Protein AF-A0A259N922-F1 (afdb_monomer_lite)

Sequence (99 aa):
MSLRLASPPSLDVALLLMQGEHLEAVALMIESGAVDLMELEELKIKIGVYAEIGSSTRILLAPGTREKLHHGSVEVKQMIQAWREAQQDLAREMDDERT

Foldseek 3Di:
DDDDDDDDDDPLVVLLVLLVVLLVVLVCCLVVVVDDPVSLVVSLVSLVVSLVVLPDPVDDHDPPSNVSSVVSNVVSVVSVVVSVVVVVVVVVVVVVVVD

pLDDT: mean 93.35, std 8.2, range [55.16, 98.62]

Secondary structure (DSSP, 8-state):
--PPPPPPPPHHHHHHHHHHHHHHHHHHHHHHS---HHHHHHHHHHHHHHHHHHH-TTS---TTHHHHHHHHHHHHHHHHHHHHHHHHHHHHHHHHTT-

Radius of gyration: 18.25 Å; chains: 1; bounding box: 68×20×49 Å

Structure (mmCIF, N/CA/C/O backbone):
data_AF-A0A259N922-F1
#
_entry.id   AF-A0A259N922-F1
#
loop_
_atom_site.group_PDB
_atom_site.id
_atom_site.type_symbol
_atom_site.label_atom_id
_atom_site.label_alt_id
_atom_site.label_comp_id
_atom_site.label_asym_id
_atom_site.label_entity_id
_atom_site.label_seq_id
_atom_site.pdbx_PDB_ins_code
_atom_site.Cartn_x
_atom_site.Cartn_y
_atom_site.Cartn_z
_atom_site.occupancy
_atom_site.B_iso_or_equiv
_atom_site.auth_seq_id
_atom_site.auth_comp_id
_atom_site.auth_asym_id
_atom_site.auth_atom_id
_atom_site.pdbx_PDB_model_num
ATOM 1 N N . MET A 1 1 ? -40.248 8.722 -1.059 1.00 55.16 1 MET A N 1
ATOM 2 C CA . MET A 1 1 ? -39.173 7.765 -0.713 1.00 55.16 1 MET A CA 1
ATOM 3 C C . MET A 1 1 ? -38.006 8.578 -0.174 1.00 55.16 1 MET A C 1
ATOM 5 O O . MET A 1 1 ? -37.559 9.469 -0.880 1.00 55.16 1 MET A O 1
ATOM 9 N N . SER A 1 2 ? -37.588 8.377 1.078 1.00 64.19 2 SER A N 1
ATOM 10 C CA . SER A 1 2 ? -36.445 9.100 1.656 1.00 64.19 2 SER A CA 1
ATOM 11 C C . SER A 1 2 ? -35.221 8.191 1.574 1.00 64.19 2 SER A C 1
ATOM 13 O O . SER A 1 2 ? -35.227 7.111 2.161 1.00 64.19 2 SER A O 1
ATOM 15 N N . LEU A 1 3 ? -34.219 8.589 0.789 1.00 71.94 3 LEU A N 1
ATOM 16 C CA . LEU A 1 3 ? -32.929 7.905 0.735 1.00 71.94 3 LEU A CA 1
ATOM 17 C C . LEU A 1 3 ? -32.184 8.212 2.036 1.00 71.94 3 LEU A C 1
ATOM 19 O O . LEU A 1 3 ? -31.889 9.371 2.325 1.00 71.94 3 LEU A O 1
ATOM 23 N N . ARG A 1 4 ? -31.910 7.179 2.836 1.00 79.62 4 ARG A N 1
ATOM 24 C CA . ARG A 1 4 ? -31.015 7.282 3.991 1.00 79.62 4 ARG A CA 1
ATOM 25 C C . ARG A 1 4 ? -29.635 6.804 3.577 1.00 79.62 4 ARG A C 1
ATOM 27 O O . ARG A 1 4 ? -29.508 5.722 3.012 1.00 79.62 4 ARG A O 1
ATOM 34 N N . LEU A 1 5 ? -28.625 7.616 3.870 1.00 81.00 5 LEU A N 1
ATOM 35 C CA . LEU A 1 5 ? -27.233 7.209 3.733 1.00 81.00 5 LEU A CA 1
ATOM 36 C C . LEU A 1 5 ? -26.944 6.070 4.714 1.00 81.00 5 LEU A C 1
ATOM 38 O O . LEU A 1 5 ? -27.456 6.067 5.838 1.00 81.00 5 LEU A O 1
ATOM 42 N N . ALA A 1 6 ? -26.138 5.105 4.272 1.00 83.06 6 ALA A N 1
ATOM 43 C CA . ALA A 1 6 ? -25.613 4.079 5.158 1.00 83.06 6 ALA A CA 1
ATOM 44 C C . ALA A 1 6 ? -24.763 4.732 6.256 1.00 83.06 6 ALA A C 1
ATOM 46 O O . ALA A 1 6 ? -24.146 5.780 6.046 1.00 83.06 6 ALA A O 1
ATOM 47 N N . SER A 1 7 ? -24.739 4.116 7.437 1.00 85.31 7 SER A N 1
ATOM 48 C CA . SER A 1 7 ? -23.824 4.537 8.492 1.00 85.31 7 SER A CA 1
ATOM 49 C C . SER A 1 7 ? -22.375 4.404 8.012 1.00 85.31 7 SER A C 1
ATOM 51 O O . SER A 1 7 ? -22.070 3.462 7.275 1.00 85.31 7 SER A O 1
ATOM 53 N N . PRO A 1 8 ? -21.484 5.324 8.417 1.00 87.56 8 PRO A N 1
ATOM 54 C CA . PRO A 1 8 ? -20.075 5.215 8.076 1.00 87.56 8 PRO A CA 1
ATOM 55 C C . PRO A 1 8 ? -19.479 3.919 8.650 1.00 87.56 8 PRO A C 1
ATOM 57 O O . PRO A 1 8 ? -19.941 3.445 9.696 1.00 87.56 8 PRO A O 1
ATOM 60 N N . PRO A 1 9 ? -18.462 3.345 7.984 1.00 92.62 9 PRO A N 1
ATOM 61 C CA . PRO A 1 9 ? -17.769 2.167 8.487 1.00 92.62 9 PRO A CA 1
ATOM 62 C C . PRO A 1 9 ? -17.090 2.455 9.831 1.00 92.62 9 PRO A C 1
ATOM 64 O O . PRO A 1 9 ? -16.767 3.601 10.157 1.00 92.62 9 PRO A O 1
ATOM 67 N N . SER A 1 10 ? -16.842 1.399 10.606 1.00 94.94 10 SER A N 1
ATOM 68 C CA . SER A 1 10 ? -15.974 1.499 11.778 1.00 94.94 10 SER A CA 1
ATOM 69 C C . SER A 1 10 ? -14.551 1.874 11.355 1.00 94.94 10 SER A C 1
ATOM 71 O O . SER A 1 10 ? -14.151 1.666 10.208 1.00 94.94 10 SER A O 1
ATOM 73 N N . LEU A 1 11 ? -13.770 2.433 12.283 1.00 94.75 11 LEU A N 1
ATOM 74 C CA . LEU A 1 11 ? -12.406 2.880 11.994 1.00 94.75 11 LEU A CA 1
ATOM 75 C C . LEU A 1 11 ? -11.525 1.742 11.457 1.00 94.75 11 LEU A C 1
ATOM 77 O O . LEU A 1 11 ? -10.780 1.945 10.507 1.00 94.75 11 LEU A O 1
ATOM 81 N N . ASP A 1 12 ? -11.621 0.550 12.044 1.00 96.12 12 ASP A N 1
ATOM 82 C CA . ASP A 1 12 ? -10.887 -0.636 11.603 1.00 96.12 12 ASP A CA 1
ATOM 83 C C . ASP A 1 12 ? -11.231 -1.019 10.158 1.00 96.12 12 ASP A C 1
ATOM 85 O O . ASP A 1 12 ? -10.325 -1.243 9.357 1.00 96.12 12 ASP A O 1
ATOM 89 N N . VAL A 1 13 ? -12.518 -1.013 9.798 1.00 96.25 13 VAL A N 1
ATOM 90 C CA . VAL A 1 13 ? -12.964 -1.282 8.426 1.00 96.25 13 VAL A CA 1
ATOM 91 C C . VAL A 1 13 ? -12.487 -0.181 7.482 1.00 96.25 13 VAL A C 1
ATOM 93 O O . VAL A 1 13 ? -11.961 -0.487 6.419 1.00 96.25 13 VAL A O 1
ATOM 96 N N . ALA A 1 14 ? -12.608 1.088 7.873 1.00 96.69 14 ALA A N 1
ATOM 97 C CA . ALA A 1 14 ? -12.165 2.215 7.058 1.00 96.69 14 ALA A CA 1
ATOM 98 C C . ALA A 1 14 ? -10.657 2.158 6.763 1.00 96.69 14 ALA A C 1
ATOM 100 O O . ALA A 1 14 ? -10.251 2.326 5.618 1.00 96.69 14 ALA A O 1
ATOM 101 N N . LEU A 1 15 ? -9.826 1.881 7.775 1.00 97.62 15 LEU A N 1
ATOM 102 C CA . LEU A 1 15 ? -8.375 1.756 7.609 1.00 97.62 15 LEU A CA 1
ATOM 103 C C . LEU A 1 15 ? -8.007 0.602 6.670 1.00 97.62 15 LEU A C 1
ATOM 105 O O . LEU A 1 15 ? -7.141 0.772 5.816 1.00 97.62 15 LEU A O 1
ATOM 109 N N . LEU A 1 16 ? -8.665 -0.553 6.815 1.00 98.19 16 LEU A N 1
ATOM 110 C CA . LEU A 1 16 ? -8.415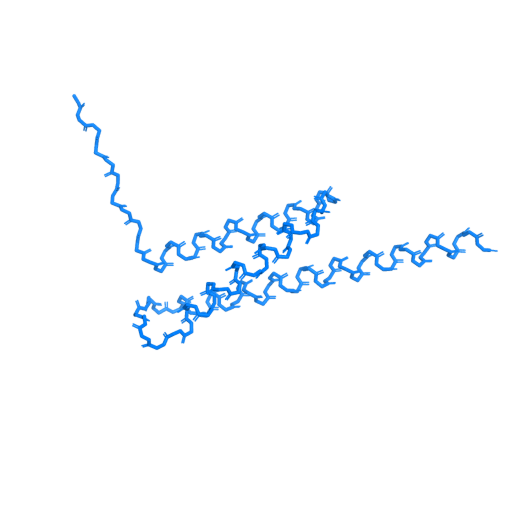 -1.713 5.958 1.00 98.19 16 LEU A CA 1
ATOM 111 C C . LEU A 1 16 ? -8.868 -1.473 4.512 1.00 98.19 16 LEU A C 1
ATOM 113 O O . LEU A 1 16 ? -8.159 -1.872 3.594 1.00 98.19 16 LEU A O 1
ATOM 117 N N . LEU A 1 17 ? -10.003 -0.799 4.306 1.00 98.00 17 LEU A N 1
ATOM 118 C CA . LEU A 1 17 ? -10.480 -0.432 2.969 1.00 98.00 17 LEU A CA 1
ATOM 119 C C . LEU A 1 17 ? -9.515 0.539 2.285 1.00 98.00 17 LEU A C 1
ATOM 121 O O . LEU A 1 17 ? -9.046 0.245 1.192 1.00 98.00 17 LEU A O 1
ATOM 125 N N . MET A 1 18 ? -9.137 1.629 2.960 1.00 98.19 18 MET A N 1
ATOM 126 C CA . MET A 1 18 ? -8.177 2.594 2.410 1.00 98.19 18 MET A CA 1
ATOM 127 C C . MET A 1 18 ? -6.815 1.952 2.123 1.00 98.19 18 MET A C 1
ATOM 129 O O . MET A 1 18 ? -6.160 2.292 1.143 1.00 98.19 18 MET A O 1
ATOM 133 N N . GLN A 1 19 ? -6.358 1.028 2.976 1.00 98.50 19 GLN A N 1
ATOM 134 C CA . GLN A 1 19 ? -5.125 0.295 2.707 1.00 98.50 19 GLN A CA 1
ATOM 135 C C . GLN A 1 19 ? -5.252 -0.588 1.461 1.00 98.50 19 GLN A C 1
ATOM 137 O O . GLN A 1 19 ? -4.331 -0.594 0.650 1.00 98.50 19 GLN A O 1
ATOM 142 N N . GLY A 1 20 ? -6.368 -1.307 1.308 1.00 98.44 20 GLY A N 1
ATOM 143 C CA . GLY A 1 20 ? -6.633 -2.135 0.131 1.00 98.44 20 GLY A CA 1
ATOM 144 C C . GLY A 1 20 ? -6.653 -1.316 -1.159 1.00 98.44 20 GLY A C 1
ATOM 145 O O . GLY A 1 20 ? -5.946 -1.660 -2.099 1.00 98.44 20 GLY A O 1
ATOM 146 N N . GLU A 1 21 ? -7.374 -0.193 -1.168 1.00 98.44 21 GLU A N 1
ATOM 147 C CA . GLU A 1 21 ? -7.448 0.724 -2.316 1.00 98.44 21 GLU A CA 1
ATOM 148 C C . GLU A 1 21 ? -6.064 1.260 -2.713 1.00 98.44 21 GLU A C 1
ATOM 150 O O . GLU A 1 21 ? -5.707 1.282 -3.890 1.00 98.44 21 GLU A O 1
ATOM 155 N N . HIS A 1 22 ? -5.242 1.659 -1.738 1.00 98.62 22 HIS A N 1
ATOM 156 C CA . HIS A 1 22 ? -3.896 2.155 -2.026 1.00 98.62 22 HIS A CA 1
ATOM 157 C C . HIS A 1 22 ? -2.927 1.053 -2.469 1.00 98.62 22 HIS A C 1
ATOM 159 O O . HIS A 1 22 ? -2.072 1.316 -3.311 1.00 98.62 22 HIS A O 1
ATOM 165 N N . LEU A 1 23 ? -3.039 -0.165 -1.930 1.00 98.56 23 LEU A N 1
ATOM 166 C CA . LEU A 1 23 ? -2.246 -1.307 -2.399 1.00 98.56 23 LEU A CA 1
ATOM 167 C C . LEU A 1 23 ? -2.586 -1.655 -3.849 1.00 98.56 23 LEU A C 1
ATOM 169 O O . LEU A 1 23 ? -1.679 -1.845 -4.656 1.00 98.56 23 LEU A O 1
ATOM 173 N N . GLU A 1 24 ? -3.876 -1.674 -4.189 1.00 98.38 24 GLU A N 1
ATOM 174 C CA . GLU A 1 24 ? -4.342 -1.895 -5.558 1.00 98.38 24 GLU A CA 1
ATOM 175 C C . GLU A 1 24 ? -3.821 -0.808 -6.504 1.00 98.38 24 GLU A C 1
ATOM 177 O O . GLU A 1 24 ? -3.284 -1.125 -7.563 1.00 98.38 24 GLU A O 1
ATOM 182 N N . ALA A 1 25 ? -3.884 0.466 -6.102 1.00 98.00 25 ALA A N 1
ATOM 183 C CA . ALA A 1 25 ? -3.329 1.561 -6.895 1.00 98.00 25 ALA A CA 1
ATOM 184 C C . ALA A 1 25 ? -1.827 1.369 -7.170 1.00 98.00 25 ALA A C 1
ATOM 186 O O . ALA A 1 25 ? -1.391 1.491 -8.315 1.00 98.00 25 ALA A O 1
ATOM 187 N N . VAL A 1 26 ? -1.039 0.997 -6.153 1.00 98.00 26 VAL A N 1
ATOM 188 C CA . VAL A 1 26 ? 0.395 0.710 -6.329 1.00 98.00 26 VAL A CA 1
ATOM 189 C C . VAL A 1 26 ? 0.619 -0.469 -7.279 1.00 98.00 26 VAL A C 1
ATOM 191 O O . VAL A 1 26 ? 1.480 -0.379 -8.156 1.00 98.00 26 VAL A O 1
ATOM 194 N N . ALA A 1 27 ? -0.148 -1.554 -7.137 1.00 97.62 27 ALA A N 1
ATOM 195 C CA . ALA A 1 27 ? -0.053 -2.714 -8.023 1.00 97.62 27 ALA A CA 1
ATOM 196 C C . ALA A 1 27 ? -0.315 -2.318 -9.480 1.00 97.62 27 ALA A C 1
ATOM 198 O O . ALA A 1 27 ? 0.515 -2.581 -10.347 1.00 97.62 27 ALA A O 1
ATOM 199 N N . LEU A 1 28 ? -1.405 -1.590 -9.734 1.00 97.44 28 LEU A N 1
ATOM 200 C CA . LEU A 1 28 ? -1.779 -1.140 -11.073 1.00 97.44 28 LEU A CA 1
ATOM 201 C C . LEU A 1 28 ? -0.737 -0.200 -11.691 1.00 97.44 28 LEU A C 1
ATOM 203 O O . LEU A 1 28 ? -0.431 -0.323 -12.879 1.00 97.44 28 LEU A O 1
ATOM 207 N N . MET A 1 29 ? -0.161 0.722 -10.915 1.00 96.38 29 MET A N 1
ATOM 208 C CA . MET A 1 29 ? 0.908 1.603 -11.403 1.00 96.38 29 MET A CA 1
ATOM 209 C C . MET A 1 29 ? 2.140 0.806 -11.842 1.00 96.38 29 MET A C 1
ATOM 211 O O . MET A 1 29 ? 2.696 1.066 -12.909 1.00 96.38 29 MET A O 1
ATOM 215 N N . ILE A 1 30 ? 2.552 -0.178 -11.036 1.00 95.88 30 ILE A N 1
ATOM 216 C CA . ILE A 1 30 ? 3.707 -1.033 -11.332 1.00 95.88 30 ILE A CA 1
ATOM 217 C C . ILE A 1 30 ? 3.431 -1.907 -12.561 1.00 95.88 30 ILE A C 1
ATOM 219 O O . ILE A 1 30 ? 4.247 -1.938 -13.480 1.00 95.88 30 ILE A O 1
ATOM 223 N N . GLU A 1 31 ? 2.284 -2.585 -12.602 1.00 94.81 31 GLU A N 1
ATOM 224 C CA . GLU A 1 31 ? 1.921 -3.517 -13.678 1.00 94.81 31 GLU A CA 1
ATOM 225 C C . GLU A 1 31 ? 1.708 -2.819 -15.024 1.00 94.81 31 GLU A C 1
ATOM 227 O O . GLU A 1 31 ? 2.070 -3.357 -16.070 1.00 94.81 31 GLU A O 1
ATOM 232 N N . SER A 1 32 ? 1.151 -1.607 -15.016 1.00 93.69 32 SER A N 1
ATOM 233 C CA . SER A 1 32 ? 0.946 -0.818 -16.237 1.00 93.69 32 SER A CA 1
ATOM 234 C C . SER A 1 32 ? 2.220 -0.138 -16.749 1.00 93.69 32 SER A C 1
ATOM 236 O O . SER A 1 32 ? 2.222 0.393 -17.860 1.00 93.69 32 SER A O 1
ATOM 238 N N . GLY A 1 33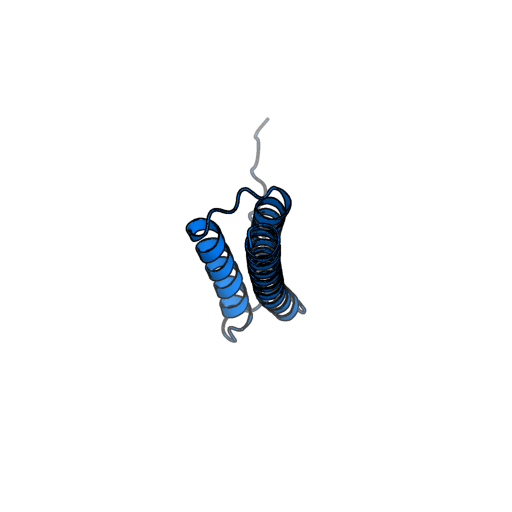 ? 3.289 -0.109 -15.945 1.00 89.12 33 GLY A N 1
ATOM 239 C CA . GLY A 1 33 ? 4.511 0.642 -16.237 1.00 89.12 33 GLY A CA 1
ATOM 240 C C . GLY A 1 33 ? 4.339 2.167 -16.186 1.00 89.12 33 GLY A C 1
ATOM 241 O O . GLY A 1 33 ? 5.299 2.894 -16.440 1.00 89.12 33 GLY A O 1
ATOM 242 N N . ALA A 1 34 ? 3.152 2.672 -15.835 1.00 91.06 34 ALA A N 1
ATOM 243 C CA . ALA A 1 34 ? 2.841 4.098 -15.729 1.00 91.06 34 ALA A CA 1
ATOM 244 C C . ALA A 1 34 ? 3.194 4.644 -14.334 1.00 91.06 34 ALA A C 1
ATOM 246 O O . ALA A 1 34 ? 2.373 5.259 -13.655 1.00 91.06 34 ALA A O 1
ATOM 247 N N . VAL A 1 35 ? 4.421 4.380 -13.883 1.00 92.75 35 VAL A N 1
ATOM 248 C CA . VAL A 1 35 ? 4.847 4.732 -12.527 1.00 92.75 35 VAL A CA 1
ATOM 249 C C . VAL A 1 35 ? 5.182 6.221 -12.425 1.00 92.75 35 VAL A C 1
ATOM 251 O O . VAL A 1 35 ? 6.206 6.675 -12.937 1.00 92.75 35 VAL A O 1
ATOM 254 N N . ASP A 1 36 ? 4.365 6.963 -11.678 1.00 95.75 36 ASP A N 1
ATOM 255 C CA . ASP A 1 36 ? 4.739 8.256 -11.102 1.00 95.75 36 ASP A CA 1
ATOM 256 C C . ASP A 1 36 ? 5.430 8.032 -9.746 1.00 95.75 36 ASP A C 1
ATOM 258 O O . ASP A 1 36 ? 4.837 7.541 -8.784 1.00 95.75 36 ASP A O 1
ATOM 262 N N . LEU A 1 37 ? 6.714 8.391 -9.664 1.00 94.69 37 LEU A N 1
ATOM 263 C CA . LEU A 1 37 ? 7.532 8.209 -8.463 1.00 94.69 37 LEU A CA 1
ATOM 264 C C . LEU A 1 37 ? 7.035 9.006 -7.251 1.00 94.69 37 LEU A C 1
ATOM 266 O O . LEU A 1 37 ? 7.232 8.563 -6.118 1.00 94.69 37 LEU A O 1
ATOM 270 N N . MET A 1 38 ? 6.442 10.180 -7.470 1.00 96.88 38 MET A N 1
ATOM 271 C CA . MET A 1 38 ? 5.925 11.019 -6.391 1.00 96.88 38 MET A CA 1
ATOM 272 C C . MET A 1 38 ? 4.657 10.399 -5.808 1.00 96.88 38 MET A C 1
ATOM 274 O O . MET A 1 38 ? 4.558 10.246 -4.590 1.00 96.88 38 MET A O 1
ATOM 278 N N . GLU A 1 39 ? 3.727 9.991 -6.671 1.00 96.94 39 GLU A N 1
ATOM 279 C CA . GLU A 1 39 ? 2.491 9.322 -6.256 1.00 96.94 39 GLU A CA 1
ATOM 280 C C . GLU A 1 39 ? 2.788 7.979 -5.573 1.00 96.94 39 GLU A C 1
ATOM 282 O O . GLU A 1 39 ? 2.242 7.685 -4.508 1.00 96.94 39 GLU A O 1
ATOM 287 N N . LEU A 1 40 ? 3.736 7.204 -6.106 1.00 96.31 40 LEU A N 1
ATOM 288 C CA . LEU A 1 40 ? 4.178 5.944 -5.509 1.00 96.31 40 LEU A CA 1
ATOM 289 C C . LEU A 1 40 ? 4.726 6.137 -4.083 1.00 96.31 40 LEU A C 1
ATOM 291 O O . LEU A 1 40 ? 4.430 5.351 -3.178 1.00 96.31 40 LEU A O 1
ATOM 295 N N . GLU A 1 41 ? 5.521 7.188 -3.865 1.00 96.88 41 GLU A N 1
ATOM 296 C CA . GLU A 1 41 ? 6.048 7.525 -2.542 1.00 96.88 41 GLU A CA 1
ATOM 297 C C . GLU A 1 41 ? 4.933 7.983 -1.591 1.00 96.88 41 GLU A C 1
ATOM 299 O O . GLU A 1 41 ? 4.902 7.563 -0.431 1.00 96.88 41 GLU A O 1
ATOM 304 N N . GLU A 1 42 ? 3.984 8.786 -2.077 1.00 98.19 42 GLU A N 1
ATOM 305 C CA . GLU A 1 42 ? 2.830 9.231 -1.296 1.00 98.19 42 GLU A CA 1
ATOM 306 C C . GLU A 1 42 ? 1.967 8.046 -0.838 1.00 98.19 42 GLU A C 1
ATOM 308 O O . GLU A 1 42 ? 1.619 7.952 0.344 1.00 98.19 42 GLU A O 1
ATOM 313 N N . LEU A 1 43 ? 1.664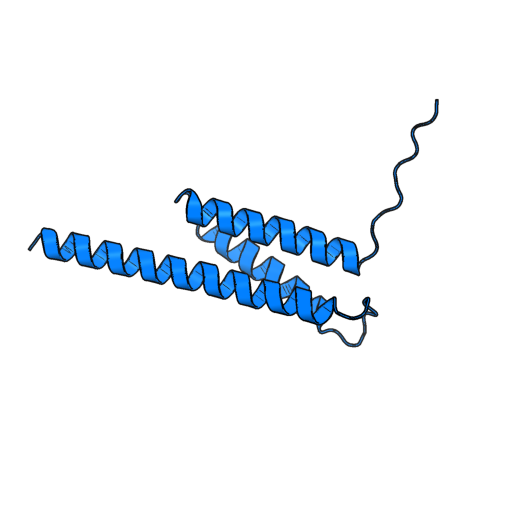 7.109 -1.740 1.00 98.25 43 LEU A N 1
ATOM 314 C CA . LEU A 1 43 ? 0.902 5.899 -1.428 1.00 98.25 43 LEU A CA 1
ATOM 315 C C . LEU A 1 43 ? 1.632 5.032 -0.397 1.00 98.25 43 LEU A C 1
ATOM 317 O O . LEU A 1 43 ? 1.031 4.606 0.594 1.00 98.25 43 LEU A O 1
ATOM 321 N N . LYS A 1 44 ? 2.949 4.846 -0.558 1.00 98.25 44 LYS A N 1
ATOM 322 C CA . LYS A 1 44 ? 3.786 4.130 0.416 1.00 98.25 44 LYS A CA 1
ATOM 323 C C . LYS A 1 44 ? 3.714 4.769 1.806 1.00 98.25 44 LYS A C 1
ATOM 325 O O . LYS A 1 44 ? 3.585 4.054 2.804 1.00 98.25 44 LYS A O 1
ATOM 330 N N . ILE A 1 45 ? 3.782 6.101 1.887 1.00 98.38 45 ILE A N 1
ATOM 331 C CA . ILE A 1 45 ? 3.679 6.843 3.152 1.00 98.38 45 ILE A CA 1
ATOM 332 C C . ILE A 1 45 ? 2.288 6.668 3.768 1.00 98.38 45 ILE A C 1
ATOM 334 O O . ILE A 1 45 ? 2.197 6.308 4.941 1.00 98.38 45 ILE A O 1
ATOM 338 N N . LYS A 1 46 ? 1.209 6.859 2.996 1.00 98.44 46 LYS A N 1
ATOM 339 C CA . LYS A 1 46 ? -0.179 6.695 3.472 1.00 98.44 46 LYS A CA 1
ATOM 340 C C . LYS A 1 46 ? -0.414 5.309 4.070 1.00 98.44 46 LYS A C 1
ATOM 342 O O . LYS A 1 46 ? -0.911 5.198 5.189 1.00 98.44 46 LYS A O 1
ATOM 347 N N . ILE A 1 47 ? 0.007 4.258 3.367 1.00 98.56 47 ILE A N 1
ATOM 348 C CA . ILE A 1 47 ? -0.090 2.875 3.853 1.00 98.56 47 ILE A CA 1
ATOM 349 C C . ILE A 1 47 ? 0.733 2.688 5.141 1.00 98.56 47 ILE A C 1
ATOM 351 O O . ILE A 1 47 ? 0.282 2.016 6.072 1.00 98.56 47 ILE A O 1
ATOM 355 N N . GLY A 1 48 ? 1.919 3.301 5.228 1.00 98.19 48 GLY A N 1
ATOM 356 C CA . GLY A 1 48 ? 2.734 3.339 6.446 1.00 98.19 48 GLY A CA 1
ATOM 357 C C . GLY A 1 48 ? 2.007 3.964 7.639 1.00 98.19 48 GLY A C 1
ATOM 358 O O . GLY A 1 48 ? 1.967 3.366 8.713 1.00 98.19 48 GLY A O 1
ATOM 359 N N . VAL A 1 49 ? 1.356 5.111 7.434 1.00 98.25 49 VAL A N 1
ATOM 360 C CA . VAL A 1 49 ? 0.571 5.802 8.469 1.00 98.25 49 VAL A CA 1
ATOM 361 C C . VAL A 1 49 ? -0.553 4.911 9.003 1.00 98.25 49 VAL A C 1
ATOM 363 O O . VAL A 1 49 ? -0.806 4.893 10.207 1.00 98.25 49 VAL A O 1
ATOM 366 N N . TYR A 1 50 ? -1.209 4.113 8.157 1.00 97.94 50 TYR A N 1
ATOM 367 C CA . TYR A 1 50 ? -2.252 3.195 8.628 1.00 97.94 50 TYR A CA 1
ATOM 368 C C . TYR A 1 50 ? -1.702 2.116 9.561 1.00 97.94 50 TYR A C 1
ATOM 370 O O . TYR A 1 50 ? -2.318 1.819 10.586 1.00 97.94 50 TYR A O 1
ATOM 378 N N . ALA A 1 51 ? -0.520 1.572 9.263 1.00 97.56 51 ALA A N 1
ATOM 379 C CA . ALA A 1 51 ? 0.155 0.635 10.156 1.00 97.56 51 ALA A CA 1
ATOM 380 C C . ALA A 1 51 ? 0.550 1.292 11.490 1.00 97.56 51 ALA A C 1
ATOM 382 O O . ALA A 1 51 ? 0.377 0.679 12.546 1.00 97.56 51 ALA A O 1
ATOM 383 N N . GLU A 1 52 ? 1.016 2.544 11.471 1.00 97.25 52 GLU A N 1
ATOM 384 C CA . GLU A 1 52 ? 1.325 3.306 12.689 1.00 97.25 52 GLU A CA 1
ATOM 385 C C . GLU A 1 52 ? 0.079 3.528 13.554 1.00 97.25 52 GLU A C 1
ATOM 387 O O . GLU A 1 52 ? 0.102 3.229 14.752 1.00 97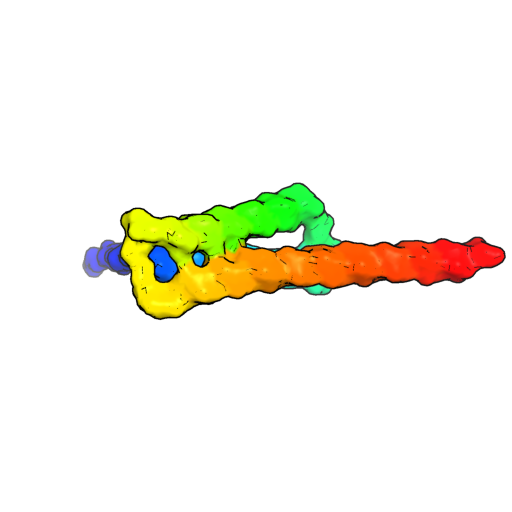.25 52 GLU A O 1
ATOM 392 N N . ILE A 1 53 ? -1.036 3.947 12.948 1.00 95.88 53 ILE A N 1
ATOM 393 C CA . ILE A 1 53 ? -2.341 4.041 13.617 1.00 95.88 53 ILE A CA 1
ATOM 394 C C . ILE A 1 53 ? -2.719 2.683 14.226 1.00 95.88 53 ILE A C 1
ATOM 396 O O . ILE A 1 53 ? -3.085 2.619 15.400 1.00 95.88 53 ILE A O 1
ATOM 400 N N . GLY A 1 54 ? -2.563 1.594 13.465 1.00 94.25 54 GLY A N 1
ATOM 401 C CA . GLY A 1 54 ? -2.825 0.224 13.913 1.00 94.25 54 GLY A CA 1
ATOM 402 C C . GLY A 1 54 ? -1.968 -0.229 15.100 1.00 94.25 54 GLY A C 1
ATOM 403 O O . GLY A 1 54 ? -2.421 -0.994 15.957 1.00 94.25 54 GLY A O 1
ATOM 404 N N . SER A 1 55 ? -0.728 0.255 15.176 1.00 93.56 55 SER A N 1
ATOM 405 C CA . SER A 1 55 ? 0.215 -0.047 16.258 1.00 93.56 55 SER A CA 1
ATOM 406 C C . SER A 1 55 ? -0.067 0.720 17.554 1.00 93.56 55 SER A C 1
ATOM 408 O O . SER A 1 55 ? 0.390 0.309 18.624 1.00 93.56 55 SER A O 1
ATOM 410 N N . SER A 1 56 ? -0.854 1.799 17.486 1.00 93.56 56 SER A N 1
ATOM 411 C CA . SER A 1 56 ? -1.187 2.622 18.645 1.00 93.56 56 SER A CA 1
ATOM 412 C C . SER A 1 56 ? -1.882 1.801 19.729 1.00 93.56 56 SER A C 1
ATOM 414 O O . SER A 1 56 ? -2.849 1.082 19.482 1.00 93.56 56 SER A O 1
ATOM 416 N N . THR A 1 57 ? -1.424 1.941 20.972 1.00 90.44 57 THR A N 1
ATOM 417 C CA . THR A 1 57 ? -2.082 1.341 22.145 1.00 90.44 57 THR A CA 1
ATOM 418 C C . THR A 1 57 ? -3.300 2.138 22.607 1.00 90.44 57 THR A C 1
ATOM 420 O O . THR A 1 57 ? -4.047 1.677 23.465 1.00 90.44 57 THR A O 1
ATOM 423 N N . ARG A 1 58 ? -3.505 3.339 22.052 1.00 93.31 58 ARG A N 1
ATOM 424 C CA . ARG A 1 58 ? -4.606 4.241 22.419 1.00 93.31 58 ARG A CA 1
ATOM 425 C C . ARG A 1 58 ? -5.867 4.015 21.590 1.00 93.31 58 ARG A C 1
ATOM 427 O O . ARG A 1 58 ? -6.913 4.549 21.941 1.00 93.31 58 ARG A O 1
ATOM 434 N N . ILE A 1 59 ? -5.766 3.271 20.490 1.00 91.62 59 ILE A N 1
ATOM 435 C CA . ILE A 1 59 ? -6.872 3.017 19.569 1.00 91.62 59 ILE A CA 1
ATOM 436 C C . ILE A 1 59 ? -7.273 1.555 19.719 1.00 91.62 59 ILE A C 1
ATOM 438 O O . ILE A 1 59 ? -6.473 0.651 19.490 1.00 91.62 59 ILE A O 1
ATOM 442 N N . LEU A 1 60 ? -8.521 1.331 20.120 1.00 92.44 60 LEU A N 1
ATOM 443 C CA . LEU A 1 60 ? -9.096 -0.005 20.171 1.00 92.44 60 LEU A CA 1
ATOM 444 C C . LEU A 1 60 ? -9.531 -0.394 18.761 1.00 92.44 60 LEU A C 1
ATOM 446 O O . LEU A 1 60 ? -10.434 0.216 18.194 1.00 92.44 60 LEU A O 1
ATOM 450 N N . LEU A 1 61 ? -8.867 -1.402 18.205 1.00 94.75 61 LEU A N 1
ATOM 451 C CA . LEU A 1 61 ? -9.199 -1.993 16.915 1.00 94.75 61 LEU A CA 1
ATOM 452 C C . LEU A 1 61 ? -9.674 -3.429 17.116 1.00 94.75 61 LEU A C 1
ATOM 454 O O . LEU A 1 61 ? -9.341 -4.072 18.115 1.00 94.75 61 LEU A O 1
ATOM 458 N N . ALA A 1 62 ? -10.437 -3.933 16.149 1.00 95.69 62 ALA A N 1
ATOM 459 C CA . ALA A 1 62 ? -10.817 -5.335 16.127 1.00 95.69 62 ALA A CA 1
ATOM 460 C C . ALA A 1 62 ? -9.565 -6.246 16.122 1.00 95.69 62 ALA A C 1
ATOM 462 O O . ALA A 1 62 ? -8.533 -5.881 15.542 1.00 95.69 62 ALA A O 1
ATOM 463 N N . PRO A 1 63 ? -9.627 -7.434 16.755 1.00 95.06 63 PRO A N 1
ATOM 464 C CA . PRO A 1 63 ? -8.533 -8.400 16.714 1.00 95.06 63 PRO A CA 1
ATOM 465 C C . PRO A 1 63 ? -8.107 -8.720 15.274 1.00 95.06 63 PRO A C 1
ATOM 467 O O . PRO A 1 63 ? -8.953 -8.937 14.407 1.00 95.06 63 PRO A O 1
ATOM 470 N N . GLY A 1 64 ? -6.799 -8.760 15.011 1.00 95.44 64 GLY A N 1
ATOM 471 C CA . GLY A 1 64 ? -6.252 -9.031 13.677 1.00 95.44 64 GLY A CA 1
ATOM 472 C C . GLY A 1 64 ? -6.112 -7.801 12.771 1.00 95.44 64 GLY A C 1
ATOM 473 O O . GLY A 1 64 ? -5.440 -7.882 11.743 1.00 95.44 64 GLY A O 1
ATOM 474 N N . THR A 1 65 ? -6.723 -6.657 13.107 1.00 97.06 65 THR A N 1
ATOM 475 C CA . THR A 1 65 ? -6.624 -5.441 12.279 1.00 97.06 65 THR A CA 1
ATOM 476 C C . THR A 1 65 ? -5.204 -4.886 12.268 1.00 97.06 65 THR A C 1
ATOM 478 O O . THR A 1 65 ? -4.707 -4.498 11.215 1.00 97.06 65 THR A O 1
ATOM 481 N N . ARG A 1 66 ? -4.517 -4.884 13.416 1.00 97.00 66 ARG A N 1
ATOM 482 C CA . ARG A 1 66 ? -3.133 -4.397 13.515 1.00 97.00 66 ARG A CA 1
ATOM 483 C C . ARG A 1 66 ? -2.197 -5.198 12.616 1.00 97.00 66 ARG A C 1
ATOM 485 O O . ARG A 1 66 ? -1.395 -4.614 11.895 1.00 97.00 66 ARG A O 1
ATOM 492 N N . GLU A 1 67 ? -2.302 -6.520 12.666 1.00 97.88 67 GLU A N 1
ATOM 493 C CA . GLU A 1 67 ? -1.466 -7.441 11.902 1.00 97.88 67 GLU A CA 1
ATOM 494 C C . GLU A 1 67 ? -1.683 -7.253 10.399 1.00 97.88 67 GLU A C 1
ATOM 496 O O . GLU A 1 67 ? -0.712 -7.181 9.651 1.00 97.88 67 GLU A O 1
ATOM 501 N N . LYS A 1 68 ? -2.939 -7.088 9.966 1.00 98.44 68 LYS A N 1
ATOM 502 C CA . LYS A 1 68 ? -3.280 -6.794 8.566 1.00 98.44 68 LYS A CA 1
ATOM 503 C C . LYS A 1 68 ? -2.712 -5.455 8.101 1.00 98.44 68 LYS A C 1
ATOM 505 O O . LYS A 1 68 ? -2.047 -5.412 7.072 1.00 98.44 68 LYS A O 1
ATOM 510 N N . LEU A 1 69 ? -2.899 -4.392 8.889 1.00 98.44 69 LEU A N 1
ATOM 511 C CA . LEU A 1 69 ? -2.362 -3.069 8.563 1.00 98.44 69 LEU A CA 1
ATOM 512 C C . LEU A 1 69 ? -0.833 -3.085 8.471 1.00 98.44 69 LEU A C 1
ATOM 514 O O . LEU A 1 69 ? -0.254 -2.495 7.560 1.00 98.44 69 LEU A O 1
ATOM 518 N N . HIS A 1 70 ? -0.173 -3.797 9.383 1.00 98.44 70 HIS A N 1
ATOM 519 C CA . HIS A 1 70 ? 1.269 -3.993 9.319 1.00 98.44 70 HIS A CA 1
ATOM 520 C C . HIS A 1 70 ? 1.686 -4.766 8.063 1.00 98.44 70 HIS A C 1
ATOM 522 O O . HIS A 1 70 ? 2.612 -4.338 7.375 1.00 98.44 70 HIS A O 1
ATOM 528 N N . HIS A 1 71 ? 0.987 -5.858 7.743 1.00 98.56 71 HIS A N 1
ATOM 529 C CA . HIS A 1 71 ? 1.266 -6.667 6.561 1.00 98.56 71 HIS A CA 1
ATOM 530 C C . HIS A 1 71 ? 1.194 -5.840 5.276 1.00 98.56 71 HIS A C 1
ATOM 532 O O . HIS A 1 71 ? 2.171 -5.821 4.537 1.00 98.56 71 HIS A O 1
ATOM 538 N N . GLY A 1 72 ? 0.129 -5.056 5.075 1.00 98.25 72 GLY A N 1
ATOM 539 C CA . GLY A 1 72 ? 0.016 -4.195 3.894 1.00 98.25 72 GLY A CA 1
ATOM 540 C C . GLY A 1 72 ? 1.136 -3.147 3.791 1.00 98.25 72 GLY A C 1
ATOM 541 O O . GLY A 1 72 ? 1.616 -2.836 2.704 1.00 98.25 72 GLY A O 1
ATOM 542 N N . SER A 1 73 ? 1.639 -2.634 4.921 1.00 98.62 73 SER A N 1
ATOM 543 C CA . SER A 1 73 ? 2.801 -1.727 4.925 1.00 98.62 73 SER A CA 1
ATOM 544 C C . SER A 1 73 ? 4.113 -2.410 4.542 1.00 98.62 73 SER A C 1
ATOM 546 O O . SER A 1 73 ? 4.996 -1.774 3.963 1.00 98.62 73 SER A O 1
ATOM 548 N N . VAL A 1 74 ? 4.267 -3.690 4.869 1.00 98.62 74 VAL A N 1
ATOM 549 C CA . VAL A 1 74 ? 5.416 -4.487 4.429 1.00 98.62 74 VAL A CA 1
ATOM 550 C C . VAL A 1 74 ? 5.284 -4.823 2.945 1.00 98.62 74 VAL A C 1
ATOM 552 O O . VAL A 1 74 ? 6.240 -4.628 2.198 1.00 98.62 74 VAL A O 1
ATOM 555 N N . GLU A 1 75 ? 4.097 -5.244 2.519 1.00 98.50 75 GLU A N 1
ATOM 556 C CA . GLU A 1 75 ? 3.777 -5.622 1.142 1.00 98.50 75 GLU A CA 1
ATOM 557 C C . GLU A 1 75 ? 4.076 -4.490 0.152 1.00 98.50 75 GLU A C 1
ATOM 559 O O . GLU A 1 75 ? 4.855 -4.687 -0.779 1.00 98.50 75 GLU A O 1
ATOM 564 N N . VAL A 1 76 ? 3.594 -3.265 0.407 1.00 98.31 76 VAL A N 1
ATOM 565 C CA . VAL A 1 76 ? 3.863 -2.129 -0.495 1.00 98.31 76 VAL A CA 1
ATOM 566 C C . VAL A 1 76 ? 5.362 -1.837 -0.635 1.00 98.31 76 VAL A C 1
ATOM 568 O O . VAL A 1 76 ? 5.848 -1.519 -1.720 1.00 98.31 76 VAL A O 1
ATOM 571 N N . LYS A 1 77 ? 6.137 -1.973 0.451 1.00 98.25 77 LYS A N 1
ATOM 572 C CA . LYS A 1 77 ? 7.592 -1.755 0.416 1.00 98.25 77 LYS A CA 1
ATOM 573 C C . LYS A 1 77 ? 8.281 -2.827 -0.420 1.00 98.25 77 LYS A C 1
ATOM 575 O O . LYS A 1 77 ? 9.200 -2.499 -1.163 1.00 98.25 77 LYS A O 1
ATOM 580 N N . GLN A 1 78 ? 7.836 -4.077 -0.305 1.00 98.38 78 GLN A N 1
ATOM 581 C CA . GLN A 1 78 ? 8.359 -5.194 -1.090 1.00 98.38 78 GLN A CA 1
ATOM 582 C C . GLN A 1 78 ? 8.037 -5.035 -2.576 1.00 98.38 78 GLN A C 1
ATOM 584 O O . GLN A 1 78 ? 8.940 -5.174 -3.393 1.00 98.38 78 GLN A O 1
ATOM 589 N N . MET A 1 79 ? 6.803 -4.661 -2.925 1.00 97.69 79 MET A N 1
ATOM 590 C CA . MET A 1 79 ? 6.411 -4.395 -4.314 1.00 97.69 79 MET A CA 1
ATOM 591 C C . MET A 1 79 ? 7.261 -3.289 -4.946 1.00 97.69 79 MET A C 1
ATOM 593 O O . MET A 1 79 ? 7.821 -3.471 -6.025 1.00 97.69 79 MET A O 1
ATOM 597 N N . ILE A 1 80 ? 7.407 -2.154 -4.253 1.00 96.88 80 ILE A N 1
ATOM 598 C CA . ILE A 1 80 ? 8.206 -1.022 -4.744 1.00 96.88 80 ILE A CA 1
ATOM 599 C C . ILE A 1 80 ? 9.678 -1.413 -4.893 1.00 96.88 80 ILE A C 1
ATOM 601 O O . ILE A 1 80 ? 10.326 -1.001 -5.854 1.00 96.88 80 ILE A O 1
ATOM 605 N N . GLN A 1 81 ? 10.220 -2.187 -3.950 1.00 97.12 81 GLN A N 1
ATOM 606 C CA . GLN A 1 81 ? 11.605 -2.643 -4.012 1.00 97.12 81 GLN A CA 1
ATOM 607 C C . GLN A 1 81 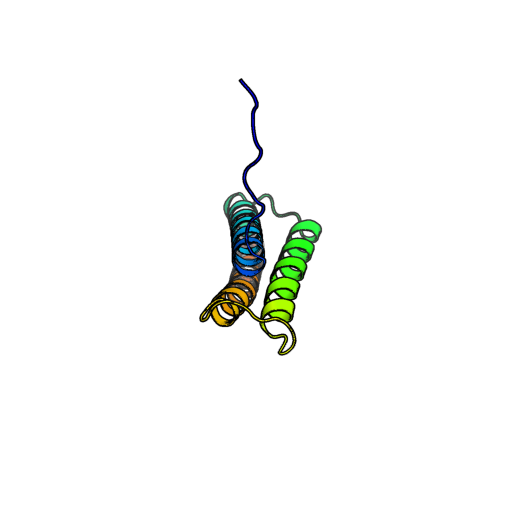? 11.831 -3.593 -5.194 1.00 97.12 81 GLN A C 1
ATOM 609 O O . GLN A 1 81 ? 12.741 -3.356 -5.984 1.00 97.12 81 GLN A O 1
ATOM 614 N N . ALA A 1 82 ? 10.970 -4.599 -5.359 1.00 96.81 82 ALA A N 1
ATOM 615 C CA . ALA A 1 82 ? 11.043 -5.543 -6.471 1.00 96.81 82 ALA A CA 1
ATOM 616 C C . ALA A 1 82 ? 10.937 -4.831 -7.828 1.00 96.81 82 ALA A C 1
ATOM 618 O O . ALA A 1 82 ? 11.691 -5.125 -8.752 1.00 96.81 82 ALA A O 1
ATOM 619 N N . TRP A 1 83 ? 10.052 -3.836 -7.936 1.00 96.19 83 TRP A N 1
ATOM 620 C CA . TRP A 1 83 ? 9.955 -3.012 -9.137 1.00 96.19 83 TRP A CA 1
ATOM 621 C C . TRP A 1 83 ? 11.253 -2.239 -9.417 1.00 96.19 83 TRP A C 1
ATOM 623 O O . TRP A 1 83 ? 11.741 -2.257 -10.545 1.00 96.19 83 TRP A O 1
ATOM 633 N N . ARG A 1 84 ? 11.853 -1.595 -8.404 1.00 95.00 84 ARG A N 1
ATOM 634 C CA . ARG A 1 84 ? 13.128 -0.868 -8.565 1.00 95.00 84 ARG A CA 1
ATOM 635 C C . ARG A 1 84 ? 14.259 -1.783 -9.025 1.00 95.00 84 ARG A C 1
ATOM 637 O O . ARG A 1 84 ? 15.053 -1.364 -9.861 1.00 95.00 84 ARG A O 1
ATOM 644 N N . GLU A 1 85 ? 14.333 -2.996 -8.487 1.00 96.44 85 GLU A N 1
ATOM 645 C CA . GLU A 1 85 ? 15.320 -4.004 -8.889 1.00 96.44 85 GLU A CA 1
ATOM 646 C C . GLU A 1 85 ? 15.129 -4.402 -10.356 1.00 96.44 85 GLU A C 1
ATOM 648 O O . GLU A 1 85 ? 16.069 -4.293 -11.140 1.00 96.44 85 GLU A O 1
ATOM 653 N N . ALA A 1 86 ? 13.894 -4.707 -10.768 1.00 94.06 86 ALA A N 1
ATOM 654 C CA . ALA A 1 86 ? 13.585 -5.029 -12.160 1.00 94.06 86 ALA A CA 1
ATOM 655 C C . ALA A 1 86 ? 13.941 -3.889 -13.135 1.00 94.06 86 ALA A C 1
ATOM 657 O O . ALA A 1 86 ? 14.442 -4.142 -14.228 1.00 94.06 86 ALA A O 1
ATOM 658 N N . GLN A 1 87 ? 13.726 -2.624 -12.747 1.00 93.12 87 GLN A N 1
ATOM 659 C CA . GLN A 1 87 ? 14.129 -1.475 -13.569 1.00 93.12 87 GLN A CA 1
ATOM 660 C C . GLN A 1 87 ? 15.652 -1.342 -13.695 1.00 93.12 87 GLN A C 1
ATOM 662 O O . GLN A 1 87 ? 16.151 -0.945 -14.746 1.00 93.12 87 GLN A O 1
ATOM 667 N N . GLN A 1 88 ? 16.399 -1.656 -12.634 1.00 92.81 88 GLN A N 1
ATOM 668 C CA . GLN A 1 88 ? 17.862 -1.630 -12.670 1.00 92.81 88 GLN A CA 1
ATOM 669 C C . GLN A 1 88 ? 18.429 -2.743 -13.546 1.00 92.81 88 GLN A C 1
ATOM 671 O O . GLN A 1 88 ? 19.376 -2.495 -14.288 1.00 92.81 88 GLN A O 1
ATOM 676 N N . ASP A 1 89 ? 17.858 -3.943 -13.470 1.00 93.81 89 ASP A N 1
ATOM 677 C CA . ASP A 1 89 ? 18.299 -5.077 -14.280 1.00 93.81 89 ASP A CA 1
ATOM 678 C C . ASP A 1 89 ? 18.021 -4.834 -15.767 1.00 93.81 89 ASP A C 1
ATOM 680 O O . ASP A 1 89 ? 18.933 -4.973 -16.580 1.00 93.81 89 ASP A O 1
ATOM 684 N N . LEU A 1 90 ? 16.834 -4.321 -16.110 1.00 90.62 90 LEU A N 1
ATOM 685 C CA . LEU A 1 90 ? 16.510 -3.929 -17.485 1.00 90.62 90 LEU A CA 1
ATOM 686 C C . LEU A 1 90 ? 17.482 -2.869 -18.029 1.00 90.62 90 LEU A C 1
ATOM 688 O O . LEU A 1 90 ? 17.928 -2.954 -19.171 1.00 90.62 90 LEU A O 1
ATOM 692 N N . ALA A 1 91 ? 17.834 -1.869 -17.215 1.00 91.12 91 ALA A N 1
ATOM 693 C CA . ALA A 1 91 ? 18.782 -0.835 -17.623 1.00 91.12 91 ALA A CA 1
ATOM 694 C C . ALA A 1 91 ? 20.185 -1.405 -17.902 1.00 91.12 91 ALA A C 1
ATOM 696 O O . ALA A 1 91 ? 20.830 -0.973 -18.853 1.00 91.12 91 ALA A O 1
ATOM 697 N N . ARG A 1 92 ? 20.641 -2.389 -17.112 1.00 90.88 92 ARG A N 1
ATOM 698 C CA . ARG A 1 92 ? 21.930 -3.069 -17.333 1.00 90.88 92 ARG A CA 1
ATOM 699 C C . ARG A 1 92 ? 21.931 -3.878 -18.627 1.00 90.88 92 ARG A C 1
ATOM 701 O O . ARG A 1 92 ? 22.869 -3.751 -19.402 1.00 90.88 92 ARG A O 1
ATOM 708 N N . GLU A 1 93 ? 20.876 -4.652 -18.882 1.00 91.44 93 GLU A N 1
ATOM 709 C CA . GLU A 1 93 ? 20.750 -5.445 -20.114 1.00 91.44 93 GLU A CA 1
ATOM 710 C C . GLU A 1 93 ? 20.797 -4.555 -21.366 1.00 91.44 93 GLU A C 1
ATOM 712 O O . GLU A 1 93 ? 21.502 -4.859 -22.327 1.00 91.44 93 GLU A O 1
ATOM 717 N N . MET A 1 94 ? 20.113 -3.407 -21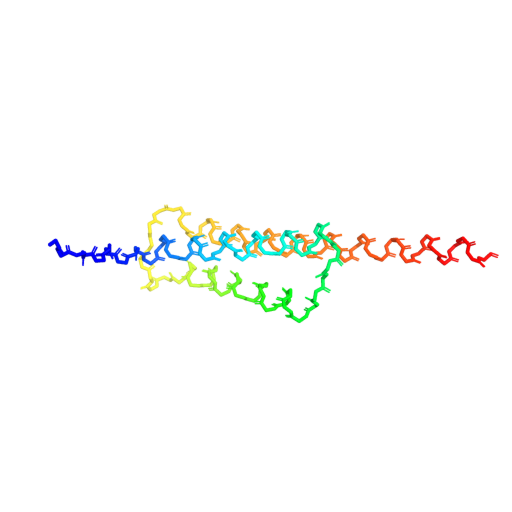.335 1.00 88.50 94 MET A N 1
ATOM 718 C CA . MET A 1 94 ? 20.125 -2.447 -22.444 1.00 88.50 94 MET A CA 1
ATOM 719 C C . MET A 1 94 ? 21.497 -1.803 -22.695 1.00 88.50 94 MET A C 1
ATOM 721 O O . MET A 1 94 ? 21.800 -1.442 -23.835 1.00 88.50 94 MET A O 1
ATOM 725 N N . ASP A 1 95 ? 22.298 -1.604 -21.649 1.00 87.44 95 ASP A N 1
ATOM 726 C CA . ASP A 1 95 ? 23.653 -1.061 -21.771 1.00 87.44 95 ASP A CA 1
ATOM 727 C C . ASP A 1 95 ? 24.634 -2.125 -22.295 1.00 87.44 95 ASP A C 1
ATOM 729 O O . ASP A 1 95 ? 25.470 -1.819 -23.150 1.00 87.44 95 ASP A O 1
ATOM 733 N N . ASP A 1 96 ? 24.484 -3.385 -21.877 1.00 81.38 96 ASP A N 1
ATOM 734 C CA . ASP A 1 96 ? 25.288 -4.507 -22.372 1.00 81.38 96 ASP A CA 1
ATOM 735 C C . ASP A 1 96 ? 25.041 -4.776 -23.871 1.00 81.38 96 ASP A C 1
ATOM 737 O O . ASP A 1 96 ? 25.991 -5.002 -24.616 1.00 81.38 96 ASP A O 1
ATOM 741 N N . GLU A 1 97 ? 23.797 -4.672 -24.360 1.00 77.75 97 GLU A N 1
ATOM 742 C CA . GLU A 1 97 ? 23.472 -4.820 -25.794 1.00 77.75 97 GLU A CA 1
ATOM 743 C C . GLU A 1 97 ? 24.043 -3.698 -26.686 1.00 77.75 97 GLU A C 1
ATOM 745 O O . GLU A 1 97 ? 24.110 -3.838 -27.912 1.00 77.75 97 GLU A O 1
ATOM 750 N N . ARG A 1 98 ? 24.429 -2.563 -26.093 1.00 68.69 98 ARG A N 1
ATOM 751 C CA . ARG A 1 98 ? 24.968 -1.393 -26.803 1.00 68.69 98 ARG A CA 1
ATOM 752 C C . ARG A 1 98 ? 26.495 -1.377 -26.907 1.00 68.69 98 ARG A C 1
ATOM 754 O O . ARG A 1 98 ? 27.009 -0.507 -27.618 1.00 68.69 98 ARG A O 1
ATOM 761 N N . THR A 1 99 ? 27.195 -2.278 -26.216 1.00 59.81 99 THR A N 1
ATOM 762 C CA . THR A 1 99 ? 28.665 -2.298 -26.094 1.00 59.81 99 THR A CA 1
ATOM 763 C C . THR A 1 99 ? 29.293 -3.406 -26.937 1.00 59.81 99 THR A C 1
ATOM 765 O O . THR A 1 99 ? 30.359 -3.143 -27.541 1.00 59.81 99 THR A O 1
#